Protein AF-A0AAU7NTK8-F1 (afdb_monomer)

Radius of gyration: 24.84 Å; Cα contacts (8 Å, |Δi|>4): 136; chains: 1; bounding box: 47×33×74 Å

pLDDT: mean 76.01, std 13.12, range [33.19, 93.44]

Structure (mmCIF, N/CA/C/O backbone):
data_AF-A0AAU7NTK8-F1
#
_entry.id 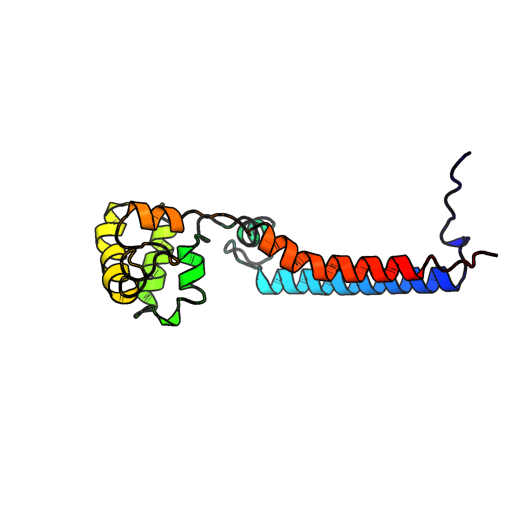  AF-A0AAU7NTK8-F1
#
loop_
_atom_site.group_PDB
_atom_site.id
_atom_site.type_symbol
_atom_site.label_atom_id
_atom_site.label_alt_id
_atom_site.label_comp_id
_atom_site.label_asym_id
_atom_site.label_entity_id
_atom_site.label_seq_id
_atom_site.pdbx_PDB_ins_code
_atom_site.Cartn_x
_atom_site.Cartn_y
_atom_site.Cartn_z
_atom_site.occupancy
_atom_site.B_iso_or_equiv
_atom_site.auth_seq_id
_atom_site.auth_comp_id
_atom_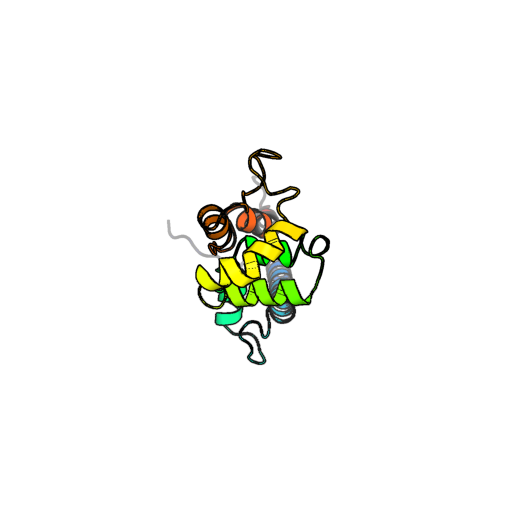site.auth_asym_id
_atom_site.auth_atom_id
_atom_site.pdbx_PDB_model_num
ATOM 1 N N . MET A 1 1 ? 2.047 -6.332 -50.599 1.00 44.44 1 MET A N 1
ATOM 2 C CA . MET A 1 1 ? 3.346 -5.711 -50.259 1.00 44.44 1 MET A CA 1
ATOM 3 C C . MET A 1 1 ? 3.872 -6.440 -49.031 1.00 44.44 1 MET A C 1
ATOM 5 O O . MET A 1 1 ? 3.243 -6.340 -47.989 1.00 44.44 1 MET A O 1
ATOM 9 N N . ALA A 1 2 ? 4.905 -7.275 -49.165 1.00 51.41 2 ALA A N 1
ATOM 10 C CA . ALA A 1 2 ? 5.440 -8.021 -48.025 1.00 51.41 2 ALA A CA 1
ATOM 11 C C . ALA A 1 2 ? 6.273 -7.074 -47.150 1.00 51.41 2 ALA A C 1
ATOM 13 O O . ALA A 1 2 ? 7.234 -6.473 -47.633 1.00 51.41 2 ALA A O 1
ATOM 14 N N . THR A 1 3 ? 5.895 -6.914 -45.885 1.00 57.41 3 THR A N 1
ATOM 15 C CA . THR A 1 3 ? 6.651 -6.155 -44.886 1.00 57.41 3 THR A CA 1
ATOM 16 C C . THR A 1 3 ? 7.997 -6.843 -44.669 1.00 57.41 3 THR A C 1
ATOM 18 O O . THR A 1 3 ? 8.095 -7.887 -44.028 1.00 57.41 3 THR A O 1
ATOM 21 N N . ARG A 1 4 ? 9.060 -6.291 -45.261 1.00 68.00 4 ARG A N 1
ATOM 22 C CA . ARG A 1 4 ? 10.425 -6.782 -45.061 1.00 68.00 4 ARG A CA 1
ATOM 23 C C . ARG A 1 4 ? 10.936 -6.240 -43.730 1.00 68.00 4 ARG A C 1
ATOM 25 O O . ARG A 1 4 ? 11.358 -5.090 -43.659 1.00 68.00 4 ARG A O 1
ATOM 32 N N . TYR A 1 5 ? 10.894 -7.062 -42.686 1.00 64.94 5 TYR A N 1
ATOM 33 C CA . TYR A 1 5 ? 11.530 -6.739 -41.409 1.00 64.94 5 TYR A CA 1
ATOM 34 C C . TYR A 1 5 ? 13.036 -6.524 -41.628 1.00 64.94 5 TYR A C 1
ATOM 36 O O . TYR A 1 5 ? 13.723 -7.407 -42.151 1.00 64.94 5 TYR A O 1
ATOM 44 N N . ARG A 1 6 ? 13.547 -5.338 -41.273 1.00 69.38 6 ARG A N 1
ATOM 45 C CA . ARG A 1 6 ? 14.990 -5.055 -41.285 1.00 69.38 6 ARG A CA 1
ATOM 46 C C . ARG A 1 6 ? 15.629 -5.801 -40.119 1.00 69.38 6 ARG A C 1
ATOM 48 O O . ARG A 1 6 ? 15.133 -5.732 -38.999 1.00 69.38 6 ARG A O 1
ATOM 55 N N . ARG A 1 7 ? 16.709 -6.543 -40.370 1.00 77.19 7 ARG A N 1
ATOM 56 C CA . ARG A 1 7 ? 17.456 -7.195 -39.287 1.00 77.19 7 ARG A CA 1
ATOM 57 C C . ARG A 1 7 ? 18.300 -6.142 -38.574 1.00 77.19 7 ARG A C 1
ATOM 59 O O . ARG A 1 7 ? 18.762 -5.201 -39.205 1.00 77.19 7 ARG A O 1
ATOM 66 N N . PHE A 1 8 ? 18.608 -6.355 -37.298 1.00 71.31 8 PHE A N 1
ATOM 67 C CA . PHE A 1 8 ? 19.488 -5.471 -36.513 1.00 71.31 8 PHE A CA 1
ATOM 68 C C . PHE A 1 8 ? 20.883 -5.262 -37.143 1.00 71.31 8 PHE A C 1
ATOM 70 O O . PHE A 1 8 ? 21.573 -4.278 -36.901 1.00 71.31 8 PHE A O 1
ATOM 77 N N . ARG A 1 9 ? 21.321 -6.192 -37.996 1.00 73.31 9 ARG A N 1
ATOM 78 C CA . ARG A 1 9 ? 22.575 -6.071 -38.753 1.00 73.31 9 ARG A CA 1
ATOM 79 C C . ARG A 1 9 ? 22.489 -5.109 -39.942 1.00 73.31 9 ARG A C 1
ATOM 81 O O . ARG A 1 9 ? 23.539 -4.695 -40.430 1.00 73.31 9 ARG A O 1
ATOM 88 N N . ASP A 1 10 ? 21.282 -4.734 -40.354 1.00 78.62 10 ASP A N 1
ATOM 89 C CA . ASP A 1 10 ? 20.991 -3.986 -41.582 1.00 78.62 10 ASP A CA 1
ATOM 90 C C . ASP A 1 10 ? 20.566 -2.525 -41.307 1.00 78.62 10 ASP A C 1
ATOM 92 O O . ASP A 1 10 ? 20.284 -1.787 -42.248 1.00 78.62 10 ASP A O 1
ATOM 96 N N . ILE A 1 11 ? 20.510 -2.097 -40.037 1.00 80.81 11 ILE A N 1
ATOM 97 C CA . ILE A 1 11 ? 20.128 -0.730 -39.619 1.00 80.81 11 ILE A CA 1
ATOM 98 C C . ILE A 1 11 ? 21.353 0.194 -39.494 1.00 80.81 11 ILE A C 1
ATOM 100 O O . ILE A 1 11 ? 22.493 -0.276 -39.433 1.00 80.81 11 ILE A O 1
ATOM 104 N N . SER A 1 12 ? 21.160 1.510 -39.475 1.00 85.00 12 SER A N 1
ATOM 105 C CA . SER A 1 12 ? 22.259 2.484 -39.382 1.00 85.00 12 SER A CA 1
ATOM 106 C C . SER A 1 12 ? 23.033 2.360 -38.061 1.00 85.00 12 SER A C 1
ATOM 108 O O . SER A 1 12 ? 22.506 1.896 -37.052 1.00 85.00 12 SER A O 1
ATOM 110 N N . THR A 1 13 ? 24.307 2.762 -38.038 1.00 82.69 13 THR A N 1
ATOM 111 C CA . THR A 1 13 ? 25.132 2.701 -36.816 1.00 82.69 13 THR A CA 1
ATOM 112 C C . THR A 1 13 ? 24.528 3.525 -35.674 1.00 82.69 13 THR A C 1
ATOM 114 O O . THR A 1 13 ? 24.600 3.107 -34.523 1.00 82.69 13 THR A O 1
ATOM 117 N N . SER A 1 14 ? 23.889 4.655 -35.989 1.00 80.69 14 SER A N 1
ATOM 118 C CA . SER A 1 14 ? 23.171 5.492 -35.022 1.00 80.69 14 SER A CA 1
ATOM 119 C C . SER A 1 14 ? 21.971 4.774 -34.402 1.00 80.69 14 SER A C 1
ATOM 121 O O . SER A 1 14 ? 21.835 4.800 -33.182 1.00 80.69 14 SER A O 1
ATOM 123 N N . GLU A 1 15 ? 21.155 4.079 -35.203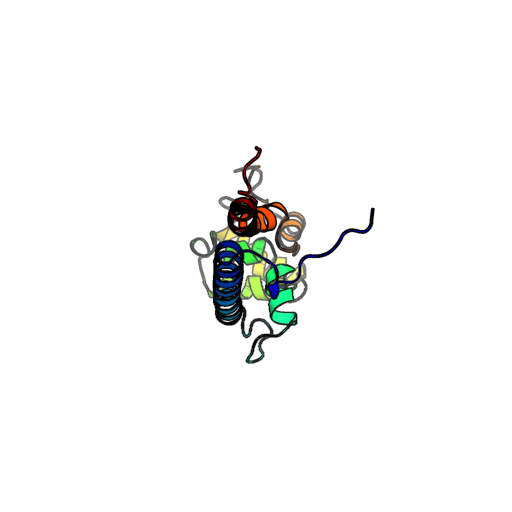 1.00 78.62 15 GLU A N 1
ATOM 124 C CA . GLU A 1 15 ? 20.025 3.281 -34.695 1.00 78.62 15 GLU A CA 1
ATOM 125 C C . GLU A 1 15 ? 20.523 2.135 -33.803 1.00 78.62 15 GLU A C 1
ATOM 127 O O . GLU A 1 15 ? 20.002 1.937 -32.712 1.00 78.62 15 GLU A O 1
ATOM 132 N N . ARG A 1 16 ? 21.612 1.443 -34.181 1.00 80.75 16 ARG A N 1
ATOM 133 C CA . ARG A 1 16 ? 22.189 0.371 -33.339 1.00 80.75 16 ARG A CA 1
ATOM 134 C C . ARG A 1 16 ? 22.641 0.876 -31.977 1.00 80.75 16 ARG A C 1
ATOM 136 O O . ARG A 1 16 ? 22.475 0.169 -30.985 1.00 80.75 16 ARG A O 1
ATOM 143 N N . ILE A 1 17 ? 23.267 2.053 -31.934 1.00 85.81 17 ILE A N 1
ATOM 144 C CA . ILE A 1 17 ? 23.731 2.665 -30.684 1.00 85.81 17 ILE A CA 1
ATOM 145 C C . ILE A 1 17 ? 22.528 3.039 -29.816 1.00 85.81 17 ILE A C 1
ATOM 147 O O . ILE A 1 17 ? 22.531 2.723 -28.629 1.00 85.81 17 ILE A O 1
ATOM 151 N N . LEU A 1 18 ? 21.499 3.654 -30.407 1.00 83.38 18 LEU A N 1
ATOM 152 C CA . LEU A 1 18 ? 20.275 4.038 -29.708 1.00 83.38 18 LEU A CA 1
ATOM 153 C C . LEU A 1 18 ? 19.547 2.815 -29.133 1.00 83.38 18 LEU A C 1
ATOM 155 O O . LEU A 1 18 ? 19.291 2.780 -27.931 1.00 83.38 18 LEU A O 1
ATOM 159 N N . ASP A 1 19 ? 19.322 1.781 -29.944 1.00 80.31 19 ASP A N 1
ATOM 160 C CA . ASP A 1 19 ? 18.668 0.537 -29.524 1.00 80.31 19 ASP A CA 1
ATOM 161 C C . ASP A 1 19 ? 19.461 -0.181 -28.422 1.00 80.31 19 ASP A C 1
ATOM 163 O O . ASP A 1 19 ? 18.895 -0.667 -27.442 1.00 80.31 19 ASP A O 1
ATOM 167 N N . SER A 1 20 ? 20.793 -0.225 -28.544 1.00 85.06 20 SER A N 1
ATOM 168 C CA . SER A 1 20 ? 21.652 -0.871 -27.544 1.00 85.06 20 SER A CA 1
ATOM 169 C C . SER A 1 20 ? 21.645 -0.113 -26.217 1.00 85.06 20 SER A C 1
ATOM 171 O O . SER A 1 20 ? 21.540 -0.729 -25.157 1.00 85.06 20 SER A O 1
ATOM 173 N N . LEU A 1 21 ? 21.732 1.220 -26.254 1.00 85.50 21 LEU A N 1
ATOM 174 C CA . LEU A 1 21 ? 21.652 2.057 -25.055 1.00 85.50 21 LEU A CA 1
ATOM 175 C C . LEU A 1 21 ? 20.270 1.977 -24.404 1.00 85.50 21 LEU A C 1
ATOM 177 O O . LEU A 1 21 ? 20.181 1.925 -23.177 1.00 85.50 21 LEU A O 1
ATOM 181 N N . PHE A 1 22 ? 19.204 1.916 -25.203 1.00 84.00 22 PHE A N 1
ATOM 182 C CA . PHE A 1 22 ? 17.844 1.725 -24.711 1.00 84.00 22 PHE A CA 1
ATOM 183 C C . PHE A 1 22 ? 17.699 0.389 -23.974 1.00 84.00 22 PHE A C 1
ATOM 185 O O . PHE A 1 22 ? 17.273 0.375 -22.819 1.00 84.00 22 PHE A O 1
ATOM 192 N N . LEU A 1 23 ? 18.132 -0.721 -24.585 1.00 86.44 23 LEU A N 1
ATOM 193 C CA . LEU A 1 23 ? 18.088 -2.046 -23.958 1.00 86.44 23 LEU A CA 1
ATOM 194 C C . LEU A 1 23 ? 18.926 -2.113 -22.676 1.00 86.44 23 LEU A C 1
ATOM 196 O O . LEU A 1 23 ? 18.476 -2.688 -21.687 1.00 86.44 23 LEU A O 1
ATOM 200 N N . LEU A 1 24 ? 20.113 -1.497 -22.660 1.00 89.38 24 LEU A N 1
ATOM 201 C CA . LEU A 1 24 ? 20.939 -1.410 -21.452 1.00 89.38 24 LEU A CA 1
ATOM 202 C C . LEU A 1 24 ? 20.255 -0.594 -20.347 1.00 89.38 24 LEU A C 1
ATOM 204 O O . LEU A 1 24 ? 20.277 -1.000 -19.187 1.00 89.38 24 LEU A O 1
ATOM 208 N N . THR A 1 25 ? 19.617 0.523 -20.699 1.00 86.75 2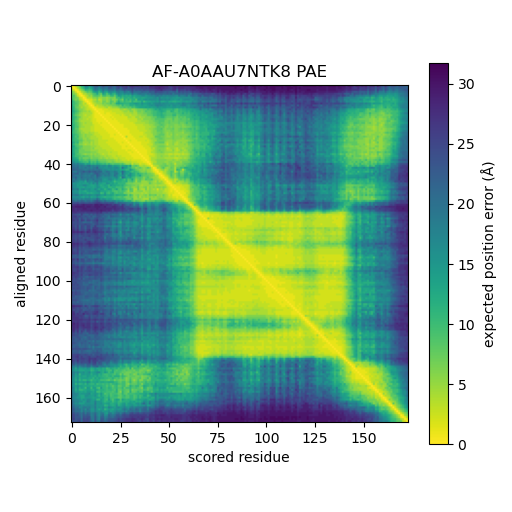5 THR A N 1
ATOM 209 C CA . THR A 1 25 ? 18.923 1.396 -19.739 1.00 86.75 25 THR A CA 1
ATOM 210 C C . THR A 1 25 ? 17.695 0.707 -19.145 1.00 86.75 25 THR A C 1
ATOM 212 O O . THR A 1 25 ? 17.530 0.696 -17.926 1.00 86.75 25 THR A O 1
ATOM 215 N N . ILE A 1 26 ? 16.862 0.074 -19.978 1.00 86.00 26 ILE A N 1
ATOM 216 C CA . ILE A 1 26 ? 15.704 -0.707 -19.520 1.00 86.00 26 ILE A CA 1
ATOM 217 C C . ILE A 1 26 ? 16.158 -1.916 -18.700 1.00 86.00 26 ILE A C 1
ATOM 219 O O . ILE A 1 26 ? 15.583 -2.182 -17.648 1.00 86.00 26 ILE A O 1
ATOM 223 N N . GLY A 1 27 ? 17.214 -2.614 -19.127 1.00 88.06 27 GLY A N 1
ATOM 224 C CA . GLY A 1 27 ? 17.785 -3.739 -18.388 1.00 88.06 27 GLY A CA 1
ATOM 225 C C . GLY A 1 27 ? 18.272 -3.336 -16.995 1.00 88.06 27 GLY A C 1
ATOM 226 O O . GLY A 1 27 ? 17.940 -3.996 -16.012 1.00 88.06 27 GLY A O 1
ATOM 227 N N . LEU A 1 28 ? 18.989 -2.213 -16.886 1.00 89.81 28 LEU A N 1
ATOM 228 C CA . LEU A 1 28 ? 19.411 -1.665 -15.599 1.00 89.81 28 LEU A CA 1
ATOM 229 C C . LEU A 1 28 ? 18.204 -1.272 -14.738 1.00 89.81 28 LEU A C 1
ATOM 231 O O . LEU A 1 28 ? 18.139 -1.642 -13.567 1.00 89.81 28 LEU A O 1
ATOM 235 N N . GLY A 1 29 ? 17.221 -0.584 -15.323 1.00 84.25 29 GLY A N 1
ATOM 236 C CA . GLY A 1 29 ? 15.972 -0.240 -14.644 1.00 84.25 29 GLY A CA 1
ATOM 237 C C . GLY A 1 29 ? 15.233 -1.470 -14.111 1.00 84.25 29 GLY A C 1
ATOM 238 O O . GLY A 1 29 ? 14.757 -1.451 -12.980 1.00 84.25 29 GLY A O 1
ATOM 239 N N . TYR A 1 30 ? 15.206 -2.565 -14.873 1.00 85.00 30 TYR A N 1
ATOM 240 C CA . TYR A 1 30 ? 14.587 -3.823 -14.461 1.00 85.00 30 TYR A CA 1
ATOM 241 C C . TYR A 1 30 ? 15.316 -4.470 -13.278 1.00 85.00 30 TYR A C 1
ATOM 243 O O . TYR A 1 30 ? 14.671 -4.946 -12.347 1.00 85.00 30 TYR A O 1
ATOM 251 N N . LEU A 1 31 ? 16.653 -4.429 -13.252 1.00 87.50 31 LEU A N 1
ATOM 252 C CA . LEU A 1 31 ? 17.433 -4.916 -12.109 1.00 87.50 31 LEU A CA 1
ATOM 253 C C . LEU A 1 31 ? 17.136 -4.113 -10.839 1.00 87.50 31 LEU A C 1
ATOM 255 O O . LEU A 1 31 ? 16.920 -4.704 -9.780 1.00 87.50 31 LEU A O 1
ATOM 259 N N . PHE A 1 32 ? 17.069 -2.782 -10.935 1.00 85.75 32 PHE A N 1
ATOM 260 C CA . PHE A 1 32 ? 16.674 -1.939 -9.804 1.00 85.75 32 PHE A CA 1
ATOM 261 C C . PHE A 1 32 ? 15.224 -2.180 -9.385 1.00 85.75 32 PHE A C 1
ATOM 263 O O . PHE A 1 32 ? 14.951 -2.217 -8.190 1.00 85.75 32 PHE A O 1
ATOM 270 N N . ALA A 1 33 ? 14.309 -2.398 -10.333 1.00 80.00 33 ALA A N 1
ATOM 271 C CA . ALA A 1 33 ? 12.914 -2.712 -10.041 1.00 80.00 33 ALA A CA 1
ATOM 272 C C . ALA A 1 33 ? 12.779 -4.043 -9.289 1.00 80.00 33 ALA A C 1
ATOM 274 O O . ALA A 1 33 ? 12.109 -4.090 -8.262 1.00 80.00 33 ALA A O 1
ATOM 275 N N . LEU A 1 34 ? 13.466 -5.098 -9.741 1.00 80.81 34 LEU A N 1
ATOM 276 C CA . LEU A 1 34 ? 13.519 -6.384 -9.039 1.00 80.81 34 LEU A CA 1
ATOM 277 C C . LEU A 1 34 ? 14.151 -6.249 -7.653 1.00 80.81 34 LEU A C 1
ATOM 279 O O . LEU A 1 34 ? 13.647 -6.814 -6.688 1.00 80.81 34 LEU A O 1
ATOM 283 N N . THR A 1 35 ? 15.229 -5.472 -7.543 1.00 82.69 35 THR A N 1
ATOM 284 C CA . THR A 1 35 ? 15.908 -5.210 -6.268 1.00 82.69 35 THR A CA 1
ATOM 285 C C . THR A 1 35 ? 14.981 -4.481 -5.298 1.00 82.69 35 THR A C 1
ATOM 287 O O . THR A 1 35 ? 14.835 -4.894 -4.153 1.00 82.69 35 THR A O 1
ATOM 290 N N . HIS A 1 36 ? 14.304 -3.427 -5.755 1.00 79.25 36 HIS A N 1
ATOM 291 C CA . HIS A 1 36 ? 13.320 -2.695 -4.966 1.00 79.25 36 HIS A CA 1
ATOM 292 C C . HIS A 1 36 ? 12.164 -3.606 -4.550 1.00 79.25 36 HIS A C 1
ATOM 294 O O . HIS A 1 36 ? 11.815 -3.654 -3.379 1.00 79.25 36 HIS A O 1
ATOM 300 N N . LEU A 1 37 ? 11.612 -4.386 -5.480 1.00 77.94 37 LEU A N 1
ATOM 301 C CA . LEU A 1 37 ? 10.528 -5.321 -5.200 1.00 77.94 37 LEU A CA 1
ATOM 302 C C . LEU A 1 37 ? 10.946 -6.368 -4.154 1.00 77.94 37 LEU A C 1
ATOM 304 O O . LEU A 1 37 ? 10.199 -6.613 -3.212 1.00 77.94 37 LEU A O 1
ATOM 308 N N . TYR A 1 38 ? 12.169 -6.897 -4.241 1.00 78.00 38 TYR A N 1
ATOM 309 C CA . TYR A 1 38 ? 12.740 -7.760 -3.210 1.00 78.00 38 TYR A CA 1
ATOM 310 C C . TYR A 1 38 ? 12.855 -7.033 -1.861 1.00 78.00 38 TYR A C 1
ATOM 312 O O . TYR A 1 38 ? 12.335 -7.512 -0.863 1.00 78.00 38 TYR A O 1
ATOM 320 N N . PHE A 1 39 ? 13.463 -5.847 -1.791 1.00 76.44 39 PHE A N 1
ATOM 321 C CA . PHE A 1 39 ? 13.633 -5.145 -0.510 1.00 76.44 39 PHE A CA 1
ATOM 322 C C . PHE A 1 39 ? 12.325 -4.630 0.106 1.00 76.44 39 PHE A C 1
ATOM 324 O O . PHE A 1 39 ? 12.231 -4.518 1.324 1.00 76.44 39 PHE A O 1
ATOM 331 N N . THR A 1 40 ? 11.323 -4.294 -0.703 1.00 68.31 40 THR A N 1
ATOM 332 C CA . THR A 1 40 ? 10.056 -3.720 -0.224 1.00 68.31 40 THR A CA 1
ATOM 333 C C . THR A 1 40 ? 8.998 -4.784 0.073 1.00 68.31 40 THR A C 1
ATOM 335 O O . THR A 1 40 ? 8.098 -4.538 0.884 1.00 68.31 40 THR A O 1
ATOM 338 N N . HIS A 1 41 ? 9.053 -5.943 -0.589 1.00 70.56 41 HIS A N 1
ATOM 339 C CA . HIS A 1 41 ? 8.001 -6.964 -0.511 1.00 70.56 41 HIS A CA 1
ATOM 340 C C . HIS A 1 41 ? 8.493 -8.360 -0.130 1.00 70.56 41 HIS A C 1
ATOM 342 O O . HIS A 1 41 ? 7.652 -9.238 0.010 1.00 70.56 41 HIS A O 1
ATOM 348 N N . SER A 1 42 ? 9.796 -8.578 0.075 1.00 67.00 42 SER A N 1
ATOM 349 C CA . SER A 1 42 ? 10.266 -9.870 0.587 1.00 67.00 42 SER A CA 1
ATOM 350 C C . SER A 1 42 ? 9.659 -10.194 1.952 1.00 67.00 42 SER A C 1
ATOM 352 O O . SER A 1 42 ? 9.508 -9.321 2.810 1.00 67.00 42 SER A O 1
ATOM 354 N N . SER A 1 43 ? 9.369 -11.481 2.154 1.00 59.38 43 SER A N 1
ATOM 355 C CA . SER A 1 43 ? 8.900 -12.055 3.421 1.00 59.38 43 SER A CA 1
ATOM 356 C C . SER A 1 43 ? 7.558 -11.511 3.928 1.00 59.38 43 SER A C 1
ATOM 358 O O . SER A 1 43 ? 7.327 -11.464 5.139 1.00 59.38 43 SER A O 1
ATOM 360 N N . ARG A 1 44 ? 6.662 -11.088 3.029 1.00 62.88 44 ARG A N 1
ATOM 361 C CA . ARG A 1 44 ? 5.293 -10.681 3.394 1.00 62.88 44 ARG A CA 1
ATOM 362 C C . ARG A 1 44 ? 4.385 -11.874 3.678 1.00 62.88 44 ARG A C 1
ATOM 364 O O . ARG A 1 44 ? 3.453 -11.739 4.462 1.00 62.88 44 ARG A O 1
ATOM 371 N N . ASP A 1 45 ? 4.689 -13.026 3.103 1.00 56.31 45 ASP A N 1
ATOM 372 C CA . ASP A 1 45 ? 4.067 -14.327 3.346 1.00 56.31 45 ASP A CA 1
ATOM 373 C C . ASP A 1 45 ? 4.632 -15.065 4.583 1.00 56.31 45 ASP A C 1
ATOM 375 O O . ASP A 1 45 ? 4.184 -16.161 4.926 1.00 56.31 45 ASP A O 1
ATOM 379 N N . GLY A 1 46 ? 5.609 -14.465 5.278 1.00 59.38 46 GLY A N 1
ATOM 380 C CA . GLY A 1 46 ? 6.272 -15.041 6.450 1.00 59.38 46 GLY A CA 1
ATOM 381 C C . GLY A 1 46 ? 7.377 -16.056 6.131 1.00 59.38 46 GLY A C 1
ATOM 382 O O . GLY A 1 46 ? 7.955 -16.621 7.063 1.00 59.38 46 GLY A O 1
ATOM 383 N N . GLN A 1 47 ? 7.701 -16.281 4.855 1.00 63.53 47 GLN A N 1
ATOM 384 C CA . GLN A 1 47 ? 8.804 -17.130 4.411 1.00 63.53 47 GLN A CA 1
ATOM 385 C C . GLN A 1 47 ? 10.006 -16.287 3.958 1.00 63.53 47 GLN A C 1
ATOM 387 O O . GLN A 1 47 ? 9.850 -15.192 3.423 1.00 63.53 47 GLN A O 1
ATOM 392 N N . PRO A 1 48 ? 11.246 -16.768 4.150 1.00 67.62 48 PRO A N 1
ATOM 393 C CA . PRO A 1 48 ? 12.422 -16.063 3.665 1.00 67.62 48 PRO A CA 1
ATOM 394 C C . PRO A 1 48 ? 12.486 -16.122 2.133 1.00 67.62 48 PRO A C 1
ATOM 396 O O . PRO A 1 48 ? 12.721 -17.179 1.549 1.00 67.62 48 PRO A O 1
ATOM 399 N N . GLY A 1 49 ? 12.328 -14.973 1.482 1.00 73.06 49 GLY A N 1
ATOM 400 C CA . GLY A 1 49 ? 12.455 -14.842 0.033 1.00 73.06 49 GLY A CA 1
ATOM 401 C C . GLY A 1 49 ? 11.453 -13.864 -0.562 1.00 73.06 49 GLY A C 1
ATOM 402 O O . GLY A 1 49 ? 10.889 -13.032 0.144 1.00 73.06 49 GLY A O 1
ATOM 403 N N . LEU A 1 50 ? 11.295 -13.953 -1.882 1.00 73.62 50 LEU A N 1
ATOM 404 C CA . LEU A 1 50 ? 10.245 -13.279 -2.634 1.00 73.62 50 LEU A CA 1
ATOM 405 C C . LEU A 1 50 ? 9.438 -14.350 -3.374 1.00 73.62 50 LEU A C 1
ATOM 407 O O . LEU A 1 50 ? 9.972 -15.014 -4.268 1.00 73.62 50 LEU A O 1
ATOM 411 N N . SER A 1 51 ? 8.173 -14.506 -3.011 1.00 77.69 51 SER A N 1
ATOM 412 C CA . SER A 1 51 ? 7.223 -15.420 -3.636 1.00 77.69 51 SER A CA 1
ATOM 413 C C . SER A 1 51 ? 6.219 -14.674 -4.524 1.00 77.69 51 SER A C 1
ATOM 415 O O . SER A 1 51 ? 6.115 -13.446 -4.517 1.00 77.69 51 SER A O 1
ATOM 417 N N . VAL A 1 52 ? 5.465 -15.419 -5.338 1.00 74.88 52 VAL A N 1
ATOM 418 C CA . VAL A 1 52 ? 4.322 -14.846 -6.073 1.00 74.88 52 VAL A CA 1
ATOM 419 C C . VAL A 1 52 ? 3.248 -14.372 -5.090 1.00 74.88 52 VAL A C 1
ATOM 421 O O . VAL A 1 52 ? 2.602 -13.354 -5.338 1.00 74.88 52 VAL A O 1
ATOM 424 N N . ASP A 1 53 ? 3.111 -15.063 -3.959 1.00 62.53 53 ASP A N 1
ATOM 425 C CA . ASP A 1 53 ? 2.160 -14.721 -2.907 1.00 62.53 53 ASP A CA 1
ATOM 426 C C . ASP A 1 53 ? 2.522 -13.381 -2.251 1.00 62.53 53 ASP A C 1
ATOM 428 O O . ASP A 1 53 ? 1.638 -12.548 -2.075 1.00 62.53 53 ASP A O 1
ATOM 432 N N . ASP A 1 54 ? 3.807 -13.081 -2.031 1.00 60.47 54 ASP A N 1
ATOM 433 C CA . ASP A 1 54 ? 4.266 -11.762 -1.562 1.00 60.47 54 ASP A CA 1
ATOM 434 C C . ASP A 1 54 ? 3.802 -10.612 -2.475 1.00 60.47 54 ASP A C 1
ATOM 436 O O . ASP A 1 54 ? 3.384 -9.544 -2.011 1.00 60.47 54 ASP A O 1
ATOM 440 N N . VAL A 1 55 ? 3.862 -10.829 -3.794 1.00 70.31 55 VAL A N 1
ATOM 441 C CA . VAL A 1 55 ? 3.448 -9.845 -4.807 1.00 70.31 55 VAL A CA 1
ATOM 442 C C . VAL A 1 55 ? 1.927 -9.726 -4.862 1.00 70.31 55 VAL A C 1
ATOM 444 O O . VAL A 1 55 ? 1.398 -8.615 -4.948 1.00 70.31 55 VAL A O 1
ATOM 447 N N . MET A 1 56 ? 1.213 -10.849 -4.771 1.00 66.25 56 MET A N 1
ATOM 448 C CA . MET A 1 56 ? -0.248 -10.865 -4.693 1.00 66.25 56 MET A CA 1
ATOM 449 C C . MET A 1 56 ? -0.738 -10.121 -3.447 1.00 66.25 56 MET A C 1
ATOM 451 O O . MET A 1 56 ? -1.599 -9.253 -3.562 1.00 66.25 56 MET A O 1
ATOM 455 N N . ILE A 1 57 ? -0.128 -10.361 -2.286 1.00 60.28 57 ILE A N 1
ATOM 456 C CA . ILE A 1 57 ? -0.421 -9.649 -1.035 1.00 60.28 57 ILE A CA 1
ATOM 457 C C . ILE A 1 57 ? -0.162 -8.146 -1.192 1.00 60.28 57 ILE A C 1
ATOM 459 O O . ILE A 1 57 ? -0.964 -7.327 -0.750 1.00 60.28 57 ILE A O 1
ATOM 463 N N . ALA A 1 58 ? 0.932 -7.766 -1.857 1.00 65.38 58 ALA A N 1
ATOM 464 C CA . ALA A 1 58 ? 1.290 -6.367 -2.061 1.00 65.38 58 ALA A CA 1
ATOM 465 C C . ALA A 1 58 ? 0.320 -5.595 -2.978 1.00 65.38 58 ALA A C 1
ATOM 467 O O . ALA A 1 58 ? 0.120 -4.400 -2.759 1.00 65.38 58 ALA A O 1
ATOM 468 N N . TYR A 1 59 ? -0.249 -6.245 -4.000 1.00 61.62 59 TYR A N 1
ATOM 469 C CA . TYR A 1 59 ? -1.019 -5.572 -5.059 1.00 61.62 59 TYR A CA 1
ATOM 470 C C . TYR A 1 59 ? -2.522 -5.861 -5.038 1.00 61.62 59 TYR A C 1
ATOM 472 O O . TYR A 1 59 ? -3.322 -4.943 -5.236 1.00 61.62 59 TYR A O 1
ATOM 480 N N . TYR A 1 60 ? -2.911 -7.111 -4.791 1.00 55.59 60 TYR A N 1
ATOM 481 C CA . TYR A 1 60 ? -4.312 -7.507 -4.623 1.00 55.59 60 TYR A CA 1
ATOM 482 C C . TYR A 1 60 ? -4.782 -7.375 -3.173 1.00 55.59 60 TYR A C 1
ATOM 484 O O . TYR A 1 60 ? -5.986 -7.345 -2.935 1.00 55.59 60 TYR A O 1
ATOM 492 N N . GLY A 1 61 ? -3.842 -7.201 -2.238 1.00 50.09 61 GLY A N 1
ATOM 493 C CA . GLY A 1 61 ? -4.107 -7.229 -0.809 1.00 50.09 61 GLY A CA 1
ATOM 494 C C . GLY A 1 61 ? -4.193 -8.672 -0.324 1.00 50.09 61 GLY A C 1
ATOM 495 O O . GLY A 1 61 ? -4.907 -9.492 -0.898 1.00 50.09 61 GLY A O 1
ATOM 496 N N . SER A 1 62 ? -3.494 -9.002 0.763 1.00 46.19 62 SER A N 1
ATOM 497 C CA . SER A 1 62 ? -4.008 -10.053 1.640 1.00 46.19 62 SER A CA 1
ATOM 498 C C . SER A 1 62 ? -5.343 -9.575 2.214 1.00 46.19 62 SER A C 1
ATOM 500 O O . SER A 1 62 ? -5.643 -8.375 2.219 1.00 46.19 62 SER A O 1
ATOM 502 N N . HIS A 1 63 ? -6.108 -10.497 2.791 1.00 47.81 63 HIS A N 1
ATOM 503 C CA . HIS A 1 63 ? -7.247 -10.183 3.659 1.00 47.81 63 HIS A CA 1
ATOM 504 C C . HIS A 1 63 ? -6.908 -9.155 4.782 1.00 47.81 63 HIS A C 1
ATOM 506 O O . HIS A 1 63 ? -7.815 -8.647 5.438 1.00 47.81 63 HIS A O 1
ATOM 512 N N . ASP A 1 64 ? -5.630 -8.775 4.938 1.00 50.69 64 ASP A N 1
ATOM 513 C CA . ASP A 1 64 ? -5.070 -7.886 5.957 1.00 50.69 64 ASP A CA 1
ATOM 514 C C . ASP A 1 64 ? -4.922 -6.418 5.504 1.00 50.69 64 ASP A C 1
ATOM 516 O O . ASP A 1 64 ? -4.663 -5.540 6.330 1.00 50.69 64 ASP A O 1
ATOM 520 N N . HIS A 1 65 ? -5.090 -6.106 4.213 1.00 58.69 65 HIS A N 1
ATOM 521 C CA . HIS A 1 65 ? -4.974 -4.736 3.687 1.00 58.69 65 HIS A CA 1
ATOM 522 C C . HIS A 1 65 ? -6.337 -4.067 3.490 1.00 58.69 65 HIS A C 1
ATOM 524 O O . HIS A 1 65 ? -6.637 -3.489 2.446 1.00 58.69 65 HIS A O 1
ATOM 530 N N . SER A 1 66 ? -7.170 -4.113 4.525 1.00 75.00 66 SER A N 1
ATOM 531 C CA . SER A 1 66 ? -8.374 -3.292 4.568 1.00 75.00 66 SER A CA 1
ATOM 532 C C . SER A 1 66 ? -8.044 -1.797 4.555 1.00 75.00 66 SER A C 1
ATOM 534 O O . SER A 1 66 ? -6.961 -1.380 4.981 1.00 75.00 66 SER A O 1
ATOM 536 N N . ARG A 1 67 ? -8.985 -0.951 4.116 1.00 79.19 67 ARG A N 1
ATOM 537 C CA . ARG A 1 67 ? -8.810 0.512 4.172 1.00 79.19 67 ARG A CA 1
ATOM 538 C C . ARG A 1 67 ? -8.532 0.983 5.607 1.00 79.19 67 ARG A C 1
ATOM 540 O O . ARG A 1 67 ? -7.697 1.868 5.799 1.00 79.19 67 ARG A O 1
ATOM 547 N N . LEU A 1 68 ? -9.156 0.347 6.602 1.00 84.88 68 LEU A N 1
ATOM 548 C CA . LEU A 1 68 ? -8.864 0.546 8.024 1.00 84.88 68 LEU A CA 1
ATOM 549 C C . LEU A 1 68 ? -7.421 0.143 8.378 1.00 84.88 68 LEU A C 1
ATOM 551 O O . LEU A 1 68 ? -6.693 0.940 8.968 1.00 84.88 68 LEU A O 1
ATOM 555 N N . GLY A 1 69 ? -6.981 -1.048 7.963 1.00 82.50 69 GLY A N 1
ATOM 556 C CA . GLY A 1 69 ? -5.628 -1.562 8.193 1.00 82.50 69 GLY A CA 1
ATOM 557 C C . GLY A 1 69 ? -4.536 -0.691 7.564 1.00 82.50 69 GLY A C 1
ATOM 558 O O . GLY A 1 69 ? -3.507 -0.429 8.189 1.00 82.50 69 GLY A O 1
ATOM 559 N N . ALA A 1 70 ? -4.765 -0.176 6.354 1.00 79.50 70 ALA A N 1
ATOM 560 C CA . ALA A 1 70 ? -3.855 0.754 5.687 1.00 79.50 70 ALA A CA 1
ATOM 561 C C . ALA A 1 70 ? -3.799 2.118 6.393 1.00 79.50 70 ALA A C 1
ATOM 563 O O . ALA A 1 70 ? -2.723 2.702 6.526 1.00 79.50 70 ALA A O 1
ATOM 564 N N . ALA A 1 71 ? -4.936 2.619 6.887 1.00 82.81 71 ALA A N 1
ATOM 565 C CA . ALA A 1 71 ? -4.993 3.891 7.598 1.00 82.81 71 ALA A CA 1
ATOM 566 C C . ALA A 1 71 ? -4.198 3.846 8.915 1.00 82.81 71 ALA A C 1
ATOM 568 O O . ALA A 1 71 ? -3.370 4.729 9.149 1.00 82.81 71 ALA A O 1
ATOM 569 N N . ILE A 1 72 ? -4.388 2.805 9.735 1.00 86.31 72 ILE A N 1
ATOM 570 C CA . ILE A 1 72 ? -3.709 2.653 11.039 1.00 86.31 72 ILE A CA 1
ATOM 571 C C . ILE A 1 72 ? -2.228 2.252 10.929 1.00 86.31 72 ILE A C 1
ATOM 573 O O . ILE A 1 72 ? -1.499 2.315 11.916 1.00 86.31 72 ILE A O 1
ATOM 577 N N . ASN A 1 73 ? -1.773 1.835 9.742 1.00 79.06 73 ASN A N 1
ATOM 578 C CA . ASN A 1 73 ? -0.356 1.640 9.407 1.00 79.06 73 ASN A CA 1
ATOM 579 C C . ASN A 1 73 ? 0.266 2.842 8.676 1.00 79.06 73 ASN A C 1
ATOM 581 O O . ASN A 1 73 ? 1.432 2.784 8.296 1.00 79.06 73 ASN A O 1
ATOM 585 N N . GLY A 1 74 ? -0.505 3.902 8.437 1.00 79.56 74 GLY A N 1
ATOM 586 C CA . GLY A 1 74 ? -0.056 5.066 7.687 1.00 79.56 74 GLY A CA 1
ATOM 587 C C . GLY A 1 74 ? -0.516 6.363 8.346 1.00 79.56 74 GLY A C 1
ATOM 588 O O . GLY A 1 74 ? -0.091 6.666 9.460 1.00 79.56 74 GLY A O 1
ATOM 589 N N . PRO A 1 75 ? -1.373 7.160 7.684 1.00 79.75 75 PRO A N 1
ATOM 590 C CA . PRO A 1 75 ? -1.672 8.523 8.120 1.00 79.75 75 PRO A CA 1
ATOM 591 C C . PRO A 1 75 ? -2.394 8.604 9.474 1.00 79.75 75 PRO A C 1
ATOM 593 O O . PRO A 1 75 ? -2.351 9.656 10.105 1.00 79.75 75 PRO A O 1
ATOM 596 N N . MET A 1 76 ? -3.055 7.530 9.920 1.00 86.19 76 MET A N 1
ATOM 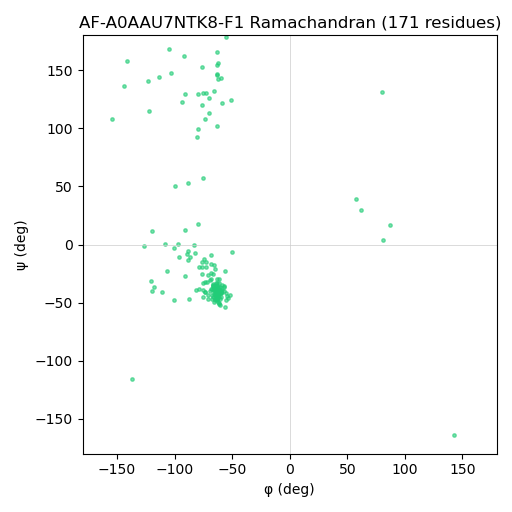597 C CA . MET A 1 76 ? -3.786 7.492 11.192 1.00 86.19 76 MET A CA 1
ATOM 598 C C . MET A 1 76 ? -3.019 6.791 12.318 1.00 86.19 76 MET A C 1
ATOM 600 O O . MET A 1 76 ? -3.495 6.797 13.448 1.00 86.19 76 MET A O 1
ATOM 604 N N . GLU A 1 77 ? -1.827 6.241 12.056 1.00 84.06 77 GLU A N 1
ATOM 605 C CA . GLU A 1 77 ? -0.995 5.617 13.096 1.00 84.06 77 GLU A CA 1
ATOM 606 C C . GLU A 1 77 ? -0.702 6.552 14.288 1.00 84.06 77 GLU A C 1
ATOM 608 O O . GLU A 1 77 ? -0.850 6.103 15.425 1.00 84.06 77 GLU A O 1
ATOM 613 N N . PRO A 1 78 ? -0.353 7.844 14.095 1.00 86.25 78 PRO A N 1
ATOM 614 C CA . PRO A 1 78 ? -0.041 8.738 15.214 1.00 86.25 78 PRO A CA 1
ATOM 615 C C . PRO A 1 78 ? -1.242 9.081 16.104 1.00 86.25 78 PRO A C 1
ATOM 617 O O . PRO A 1 78 ? -1.048 9.587 17.205 1.00 86.25 78 PRO A O 1
ATOM 620 N N . ASN A 1 79 ? -2.468 8.844 15.622 1.00 86.94 79 ASN A N 1
ATOM 621 C CA . ASN A 1 79 ? -3.700 9.141 16.354 1.00 86.94 79 ASN A CA 1
ATOM 622 C C . ASN A 1 79 ? -4.154 7.969 17.238 1.00 86.94 79 ASN A C 1
ATOM 624 O O . ASN A 1 79 ? -5.084 8.130 18.023 1.00 86.94 79 ASN A O 1
ATOM 628 N N . LEU A 1 80 ? -3.510 6.801 17.127 1.00 87.56 80 LEU A N 1
ATOM 629 C CA . LEU A 1 80 ? -3.753 5.687 18.036 1.00 87.56 80 LEU A CA 1
ATOM 630 C C . LEU A 1 80 ? -3.004 5.908 19.350 1.00 87.56 80 LEU A C 1
ATOM 632 O O . LEU A 1 80 ? -1.787 6.101 19.363 1.00 87.56 80 LEU A O 1
ATOM 636 N N . SER A 1 81 ? -3.712 5.781 20.471 1.00 84.75 81 SER A N 1
ATOM 637 C CA . SER A 1 81 ? -3.125 5.995 21.799 1.00 84.75 81 SER A CA 1
ATOM 638 C C . SER A 1 81 ? -2.095 4.920 22.178 1.00 84.75 81 SER A C 1
ATOM 640 O O . SER A 1 81 ? -1.216 5.161 23.0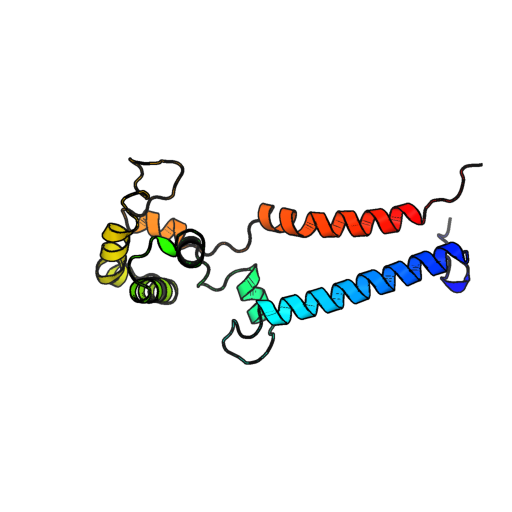06 1.00 84.75 81 SER A O 1
ATOM 642 N N . SER A 1 82 ? -2.187 3.718 21.594 1.00 86.81 82 SER A N 1
ATOM 643 C CA . SER A 1 82 ? -1.345 2.571 21.945 1.00 86.81 82 SER A CA 1
ATOM 644 C C . SER A 1 82 ? -0.980 1.716 20.733 1.00 86.81 82 SER A C 1
ATOM 646 O O . SER A 1 82 ? -1.829 1.332 19.929 1.00 86.81 82 SER A O 1
ATOM 648 N N . LYS A 1 83 ? 0.294 1.308 20.658 1.00 80.50 83 LYS A N 1
ATOM 649 C CA . LYS A 1 83 ? 0.759 0.316 19.674 1.00 80.50 83 LYS A CA 1
ATOM 650 C C . LYS A 1 83 ? 0.174 -1.079 19.913 1.00 80.50 83 LYS A C 1
ATOM 652 O O . LYS A 1 83 ? 0.088 -1.858 18.970 1.00 80.50 83 LYS A O 1
ATOM 657 N N . ALA A 1 84 ? -0.222 -1.406 21.145 1.00 83.75 84 ALA A N 1
ATOM 658 C CA . ALA A 1 84 ? -0.868 -2.684 21.441 1.00 83.75 84 ALA A CA 1
ATOM 659 C C . ALA A 1 84 ? -2.274 -2.743 20.826 1.00 83.75 84 ALA A C 1
ATOM 661 O O . ALA A 1 84 ? -2.637 -3.746 20.221 1.00 83.75 84 ALA A O 1
ATOM 662 N N . ASP A 1 85 ? -3.012 -1.635 20.880 1.00 88.00 85 ASP A N 1
ATOM 663 C CA . ASP A 1 85 ? -4.370 -1.533 20.335 1.00 88.00 85 ASP A CA 1
ATOM 664 C C . ASP A 1 85 ? -4.368 -1.647 18.805 1.00 88.00 85 ASP A C 1
ATOM 666 O O . ASP A 1 85 ? -5.239 -2.293 18.221 1.00 88.00 85 ASP A O 1
ATOM 670 N N . LYS A 1 86 ? -3.312 -1.138 18.154 1.00 85.44 86 LYS A N 1
ATOM 671 C CA . LYS A 1 86 ? -3.053 -1.362 16.725 1.00 85.44 86 LYS A CA 1
ATOM 672 C C . LYS A 1 86 ? -2.997 -2.854 16.392 1.00 85.44 86 LYS A C 1
ATOM 674 O O . LYS A 1 86 ? -3.628 -3.293 15.435 1.00 85.44 86 LYS A O 1
ATOM 679 N N . LEU A 1 87 ? -2.253 -3.636 17.177 1.00 83.19 87 LEU A N 1
ATOM 680 C CA . LEU A 1 87 ? -2.124 -5.080 16.961 1.00 83.19 87 LEU A CA 1
ATOM 681 C C . LEU A 1 87 ? -3.449 -5.811 17.194 1.00 83.19 87 LEU A C 1
ATOM 683 O O . LEU A 1 87 ? -3.750 -6.751 16.466 1.00 83.19 87 LEU A O 1
ATOM 687 N N . VAL A 1 88 ? -4.256 -5.364 18.161 1.00 88.00 88 VAL A N 1
ATOM 688 C CA . VAL A 1 88 ? -5.593 -5.924 18.411 1.00 88.00 88 VAL A CA 1
ATOM 689 C C . VAL A 1 88 ? -6.514 -5.703 17.207 1.00 88.00 88 VAL A C 1
ATOM 691 O O . VAL A 1 88 ? -7.163 -6.650 16.767 1.00 88.00 88 VAL A O 1
ATOM 694 N N . ILE A 1 89 ? -6.530 -4.496 16.631 1.00 87.44 89 ILE A N 1
ATOM 695 C CA . ILE A 1 89 ? -7.337 -4.193 15.438 1.00 87.44 89 ILE A CA 1
ATOM 696 C C . ILE A 1 89 ? -6.863 -5.003 14.228 1.00 87.44 89 ILE A C 1
ATOM 698 O O . ILE A 1 89 ? -7.684 -5.590 13.527 1.00 87.44 89 ILE A O 1
ATOM 702 N N . LEU A 1 90 ? -5.550 -5.070 13.987 1.00 83.94 90 LEU A N 1
ATOM 703 C CA . LEU A 1 90 ? -4.994 -5.844 12.872 1.00 83.94 90 LEU A CA 1
ATOM 704 C C . LEU A 1 90 ? -5.307 -7.337 12.999 1.00 83.94 90 LEU A C 1
ATOM 706 O O . LEU A 1 90 ? -5.668 -7.971 12.012 1.00 83.94 90 LEU A O 1
ATOM 710 N N . LYS A 1 91 ? -5.237 -7.881 14.216 1.00 83.19 91 LYS A N 1
ATOM 711 C CA . LYS A 1 91 ? -5.605 -9.270 14.476 1.00 83.19 91 LYS A CA 1
ATOM 712 C C . LYS A 1 91 ? -7.094 -9.524 14.234 1.00 83.19 91 LYS A C 1
ATOM 714 O O . LYS A 1 91 ? -7.446 -10.506 13.600 1.00 83.19 91 LYS A O 1
ATOM 719 N N . TRP A 1 92 ? -7.968 -8.623 14.672 1.00 88.00 92 TRP A N 1
ATOM 720 C CA . TRP A 1 92 ? -9.404 -8.744 14.410 1.00 88.00 92 TRP A CA 1
ATOM 721 C C . TRP A 1 92 ? -9.742 -8.684 12.908 1.00 88.00 92 TRP A C 1
ATOM 723 O O . TRP A 1 92 ? -10.617 -9.412 12.439 1.00 88.00 92 TRP A O 1
ATOM 733 N N . LEU A 1 93 ? -9.013 -7.865 12.139 1.00 83.94 93 LEU A N 1
ATOM 734 C CA . LEU A 1 93 ? -9.124 -7.833 10.677 1.00 83.94 93 LEU A CA 1
ATOM 735 C C . LEU A 1 93 ? -8.732 -9.177 10.035 1.00 83.94 93 LEU A C 1
ATOM 737 O O . LEU A 1 93 ? -9.381 -9.590 9.076 1.00 83.94 93 LEU A O 1
ATOM 741 N N . GLN A 1 94 ? -7.722 -9.857 10.588 1.00 76.25 94 GLN A N 1
ATOM 742 C CA . GLN A 1 94 ? -7.252 -11.180 10.155 1.00 76.25 94 GLN A CA 1
ATOM 743 C C . GLN A 1 94 ? -8.202 -12.318 10.560 1.00 76.25 94 GLN A C 1
ATOM 745 O O . GLN A 1 94 ? -8.480 -13.208 9.760 1.00 76.25 94 GLN A O 1
ATOM 750 N N . ASP A 1 95 ? -8.749 -12.271 11.776 1.00 79.75 95 ASP A N 1
ATOM 751 C CA . ASP A 1 95 ? -9.557 -13.342 12.382 1.00 79.75 95 ASP A CA 1
ATOM 752 C C . ASP A 1 95 ? -11.022 -13.367 11.874 1.00 79.75 95 ASP A C 1
ATOM 754 O O . ASP A 1 95 ? -11.907 -13.973 12.482 1.00 79.75 95 ASP A O 1
ATOM 758 N N . GLY A 1 96 ? -11.305 -12.716 10.739 1.00 75.25 96 GLY A N 1
ATOM 759 C CA . GLY A 1 96 ? -12.612 -12.762 10.076 1.00 75.25 96 GLY A CA 1
ATOM 760 C C . GLY A 1 96 ? -13.628 -11.731 10.571 1.00 75.25 96 GLY A C 1
ATOM 761 O O . GLY A 1 96 ? -14.813 -11.870 10.274 1.00 75.25 96 GLY A O 1
ATOM 762 N N . LYS A 1 97 ? -13.179 -10.682 11.279 1.00 84.88 97 LYS A N 1
ATOM 763 C CA . LYS A 1 97 ? -13.975 -9.480 11.595 1.00 84.88 97 LYS A CA 1
ATOM 764 C C . LYS A 1 97 ? -15.273 -9.768 12.361 1.00 84.88 97 LYS A C 1
ATOM 766 O O . LYS A 1 97 ? -16.317 -9.175 12.091 1.00 84.88 97 LYS A O 1
ATOM 771 N N . ASN A 1 98 ? -15.226 -10.702 13.308 1.00 86.75 98 ASN A N 1
ATOM 772 C CA . ASN A 1 98 ? -16.418 -11.110 14.048 1.00 86.75 98 ASN A CA 1
ATOM 773 C C . ASN A 1 98 ? -17.012 -9.941 14.872 1.00 86.75 98 ASN A C 1
ATOM 775 O O . ASN A 1 98 ? -16.292 -9.075 15.378 1.00 86.75 98 ASN A O 1
ATOM 779 N N . GLU A 1 99 ? -18.340 -9.909 14.994 1.00 88.69 99 GLU A N 1
ATOM 780 C CA . GLU A 1 99 ? -19.053 -8.811 15.663 1.00 88.69 99 GLU A CA 1
ATOM 781 C C . GLU A 1 99 ? -18.860 -8.820 17.191 1.00 88.69 99 GLU A C 1
ATOM 783 O O . GLU A 1 99 ? -18.805 -7.769 17.831 1.00 88.69 99 GLU A O 1
ATOM 788 N N . GLU A 1 100 ? -18.714 -10.002 17.787 1.00 89.12 100 GLU A N 1
ATOM 789 C CA . GLU A 1 100 ? -18.576 -10.164 19.237 1.00 89.12 100 GLU A CA 1
ATOM 790 C C . GLU A 1 100 ? -17.267 -9.535 19.751 1.00 89.12 100 GLU A C 1
ATOM 792 O O . GLU A 1 100 ? -17.274 -8.704 20.660 1.00 89.12 100 GLU A O 1
ATOM 797 N N . GLU A 1 101 ? -16.130 -9.847 19.123 1.00 88.94 101 GLU A N 1
ATOM 798 C CA . GLU A 1 101 ? -14.848 -9.215 19.439 1.00 88.94 101 GLU A CA 1
ATOM 799 C C . GLU A 1 101 ? -14.808 -7.754 19.015 1.00 88.94 101 GLU A C 1
ATOM 801 O O . GLU A 1 101 ? -14.147 -6.958 19.688 1.00 88.94 101 GLU A O 1
ATOM 806 N N . TYR A 1 102 ? -15.533 -7.378 17.954 1.00 90.94 102 TYR A N 1
ATOM 807 C CA . TYR A 1 102 ? -15.690 -5.972 17.610 1.00 90.94 102 TYR A CA 1
ATOM 808 C C . TYR A 1 102 ? -16.270 -5.197 18.797 1.00 90.94 102 TYR A C 1
ATOM 810 O O . TYR A 1 102 ? -15.645 -4.246 19.264 1.00 90.94 102 TYR A O 1
ATOM 818 N N . ARG A 1 103 ? -17.405 -5.639 19.350 1.00 91.62 103 ARG A N 1
ATOM 819 C CA . ARG A 1 103 ? -18.073 -4.963 20.476 1.00 91.62 103 ARG A CA 1
ATOM 820 C C . ARG A 1 103 ? -17.223 -4.959 21.746 1.00 91.62 103 ARG A C 1
ATOM 822 O O . ARG A 1 103 ? -17.200 -3.966 22.467 1.00 91.62 103 ARG A O 1
ATOM 829 N N . GLN A 1 104 ? -16.516 -6.054 22.022 1.00 92.06 104 GLN A N 1
ATOM 830 C CA . GLN A 1 104 ? -15.751 -6.201 23.263 1.00 92.06 104 GLN A CA 1
ATOM 831 C C . GLN A 1 104 ? -14.404 -5.467 23.247 1.00 92.06 104 GLN A C 1
ATOM 833 O O . GLN A 1 104 ? -13.982 -4.947 24.279 1.00 92.06 104 GLN A O 1
ATOM 838 N N . LYS A 1 105 ? -13.702 -5.462 22.107 1.00 91.19 105 LYS A N 1
ATOM 839 C CA . LYS A 1 105 ? -12.300 -5.018 22.026 1.00 91.19 105 LYS A CA 1
ATOM 840 C C . LYS A 1 105 ? -12.097 -3.839 21.083 1.00 91.19 105 LYS A C 1
ATOM 842 O O . LYS A 1 105 ? -11.321 -2.950 21.409 1.00 91.19 105 LYS A O 1
ATOM 847 N N . ILE A 1 106 ? -12.767 -3.818 19.931 1.00 92.31 106 ILE A N 1
ATOM 848 C CA . ILE A 1 106 ? -12.490 -2.843 18.863 1.00 92.31 106 ILE A CA 1
ATOM 849 C C . ILE A 1 106 ? -13.287 -1.558 19.049 1.00 92.31 106 ILE A C 1
ATOM 851 O O . ILE A 1 106 ? -12.718 -0.470 18.989 1.00 92.31 106 ILE A O 1
ATOM 855 N N . GLN A 1 107 ? -14.582 -1.673 19.331 1.00 93.00 107 GLN A N 1
ATOM 856 C CA . GLN A 1 107 ? -15.479 -0.544 19.536 1.00 93.00 107 GLN A CA 1
ATOM 857 C C . GLN A 1 107 ? -14.952 0.431 20.608 1.00 93.00 107 GLN A C 1
ATOM 859 O O . GLN A 1 107 ? -14.874 1.620 20.303 1.00 93.00 107 GLN A O 1
ATOM 864 N N . PRO A 1 108 ? -14.472 -0.014 21.791 1.00 93.44 108 PRO A N 1
ATOM 865 C CA . PRO A 1 108 ? -13.903 0.902 22.781 1.00 93.44 108 PRO A CA 1
ATOM 866 C C . PRO A 1 108 ? -12.660 1.656 22.282 1.00 93.44 108 PRO A C 1
ATOM 868 O O . PRO A 1 108 ? -12.438 2.805 22.661 1.00 93.44 108 PRO A O 1
ATOM 871 N N . ILE A 1 109 ? -11.843 1.029 21.425 1.00 93.06 109 ILE A N 1
ATOM 872 C CA . ILE A 1 109 ? -10.650 1.662 20.844 1.00 93.06 109 ILE A CA 1
ATOM 873 C C . ILE A 1 109 ? -11.070 2.729 19.827 1.00 93.06 109 ILE A C 1
ATOM 875 O O . ILE A 1 109 ? -10.579 3.857 19.886 1.00 93.06 109 ILE A O 1
ATOM 879 N N . LEU A 1 110 ? -12.006 2.403 18.927 1.00 92.00 110 LEU A N 1
ATOM 880 C CA . LEU A 1 110 ? -12.519 3.347 17.930 1.00 92.00 110 LEU A CA 1
ATOM 881 C C . LEU A 1 110 ? -13.226 4.534 18.592 1.00 92.00 110 LEU A C 1
ATOM 883 O O . LEU A 1 110 ? -13.027 5.678 18.182 1.00 92.00 110 LEU A O 1
ATOM 887 N N . GLU A 1 111 ? -14.008 4.281 19.642 1.00 92.44 111 GLU A N 1
ATOM 888 C CA . GLU A 1 111 ? -14.681 5.313 20.433 1.00 92.44 111 GLU A CA 1
ATOM 889 C C . GLU A 1 111 ? -13.698 6.290 21.074 1.00 92.44 111 GLU A C 1
ATOM 891 O O . GLU A 1 111 ? -13.946 7.497 21.064 1.00 92.44 111 GLU A O 1
ATOM 896 N N . ARG A 1 112 ? -12.579 5.779 21.592 1.00 92.00 112 ARG A N 1
ATOM 897 C CA . ARG A 1 112 ? -11.561 6.582 22.270 1.00 92.00 112 ARG A CA 1
ATOM 898 C C . ARG A 1 112 ? -10.698 7.388 21.299 1.00 92.00 112 ARG A C 1
ATOM 900 O O . ARG A 1 112 ? -10.461 8.567 21.544 1.00 92.00 112 ARG A O 1
ATOM 907 N N . ASP A 1 113 ? -10.237 6.760 20.220 1.00 90.94 113 ASP A N 1
ATOM 908 C CA . ASP A 1 113 ? -9.163 7.311 19.383 1.00 90.94 113 ASP A CA 1
ATOM 909 C C . ASP A 1 113 ? -9.662 7.849 18.024 1.00 90.94 113 ASP A C 1
ATOM 911 O O . ASP A 1 113 ? -9.010 8.698 17.419 1.00 90.94 113 ASP A O 1
ATOM 915 N N . CYS A 1 114 ? -10.816 7.393 17.519 1.00 89.69 114 CYS A N 1
ATOM 916 C CA . CYS A 1 114 ? -11.235 7.642 16.129 1.00 89.69 114 CYS A CA 1
ATOM 917 C C . CYS A 1 114 ? -12.536 8.453 16.002 1.00 89.69 114 CYS A C 1
ATOM 919 O O . CYS A 1 114 ? -12.648 9.305 15.115 1.00 89.69 114 CYS A O 1
ATOM 921 N N . LEU A 1 115 ? -13.515 8.240 16.889 1.00 90.06 115 LEU A N 1
ATOM 922 C CA . LEU A 1 115 ? -14.848 8.860 16.792 1.00 90.06 115 LEU A CA 1
ATOM 923 C C . LEU A 1 115 ? -14.878 10.376 17.011 1.00 90.06 115 LEU A C 1
ATOM 925 O O . LEU A 1 115 ? -15.902 11.007 16.750 1.00 90.06 115 LEU A O 1
ATOM 929 N N . THR A 1 116 ? -13.771 10.978 17.438 1.00 88.94 116 THR A N 1
ATOM 930 C CA . THR A 1 116 ? -13.626 12.440 17.481 1.00 88.94 116 THR A CA 1
ATOM 931 C C . THR A 1 116 ? -13.705 13.063 16.086 1.00 88.94 116 THR A C 1
ATOM 933 O O . THR A 1 116 ? -14.172 14.188 15.953 1.00 88.94 116 THR A O 1
ATOM 936 N N . CYS A 1 117 ? -13.289 12.335 15.044 1.00 88.88 117 CYS A N 1
ATOM 937 C CA . CYS A 1 117 ? -13.332 12.803 13.654 1.00 88.88 117 CYS A CA 1
ATOM 938 C C . CYS A 1 117 ? -14.194 11.904 12.752 1.00 88.88 117 CYS A C 1
ATOM 940 O O . CYS A 1 117 ? -14.820 12.396 11.819 1.00 88.88 117 CYS A O 1
ATOM 942 N N . HIS A 1 118 ? -14.260 10.600 13.036 1.00 89.50 118 HIS A N 1
ATOM 943 C CA . HIS A 1 118 ? -14.971 9.596 12.238 1.00 89.50 118 HIS A CA 1
ATOM 944 C C . HIS A 1 118 ? -16.440 9.433 12.652 1.00 89.50 118 HIS A C 1
ATOM 946 O O . HIS A 1 118 ? -16.905 8.334 12.958 1.00 89.50 118 HIS A O 1
ATOM 952 N N . ARG A 1 119 ? -17.167 10.553 12.694 1.00 86.69 119 ARG A N 1
ATOM 953 C CA . ARG A 1 119 ? -18.622 10.582 12.878 1.00 86.69 119 ARG A CA 1
ATOM 954 C C . ARG A 1 119 ? -19.275 11.326 11.715 1.00 86.69 119 ARG A C 1
ATOM 956 O O . ARG A 1 119 ? -18.778 12.395 11.346 1.00 86.69 119 ARG A O 1
ATOM 963 N N . PRO A 1 120 ? -20.430 10.853 11.217 1.00 80.88 120 PRO A N 1
ATOM 964 C CA . PRO A 1 120 ? -21.116 11.476 10.085 1.00 80.88 120 PRO A CA 1
ATOM 965 C C . PRO A 1 120 ? -21.528 12.919 10.393 1.00 80.88 120 PRO A C 1
ATOM 967 O O . PRO A 1 120 ? -21.515 13.775 9.521 1.00 80.88 120 PRO A O 1
ATOM 970 N N . THR A 1 121 ? -21.801 13.228 11.663 1.00 80.25 121 THR A N 1
ATOM 971 C CA . THR A 1 121 ? -22.164 14.577 12.116 1.00 80.25 121 THR A CA 1
ATOM 972 C C . THR A 1 121 ? -21.000 15.572 12.131 1.00 80.25 121 THR A C 1
ATOM 974 O O . THR A 1 121 ? -21.240 16.762 12.303 1.00 80.25 121 THR A O 1
ATOM 977 N N . ILE A 1 122 ? -19.748 15.107 12.046 1.00 83.00 122 ILE A N 1
ATOM 978 C CA . ILE A 1 122 ? -18.549 15.958 12.131 1.00 83.00 122 ILE A CA 1
ATOM 979 C C . ILE A 1 122 ? -17.995 16.235 10.737 1.00 83.00 122 ILE A C 1
ATOM 981 O O . ILE A 1 122 ? -17.687 17.3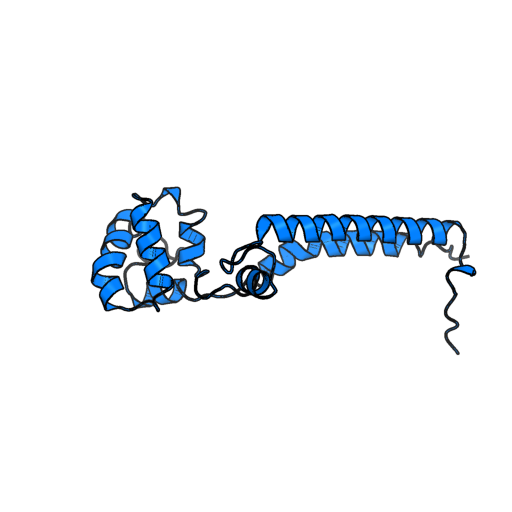82 10.417 1.00 83.00 122 ILE A O 1
ATOM 985 N N . ASN A 1 123 ? -17.858 15.197 9.910 1.00 75.38 123 ASN A N 1
ATOM 986 C CA . ASN A 1 123 ? -17.371 15.347 8.548 1.00 75.38 123 ASN A CA 1
ATOM 987 C C . ASN A 1 123 ? -17.882 14.218 7.646 1.00 75.38 123 ASN A C 1
ATOM 989 O O . ASN A 1 123 ? -17.386 13.097 7.708 1.00 75.38 123 ASN A O 1
ATOM 993 N N . GLU A 1 124 ? -18.815 14.545 6.752 1.00 77.19 124 GLU A N 1
ATOM 994 C CA . GLU A 1 124 ? -19.388 13.607 5.775 1.00 77.19 124 GLU A CA 1
ATOM 995 C C . GLU A 1 124 ? -18.373 13.106 4.730 1.00 77.19 124 GLU A C 1
ATOM 997 O O . GLU A 1 124 ? -18.602 12.096 4.072 1.00 77.19 124 GLU A O 1
ATOM 1002 N N . SER A 1 125 ? -17.235 13.790 4.557 1.00 79.62 125 SER A N 1
ATOM 1003 C CA . SER A 1 125 ? -16.193 13.387 3.597 1.00 79.62 125 SER A CA 1
ATOM 1004 C C . SER A 1 125 ? -15.248 12.306 4.138 1.00 79.62 125 SER A C 1
ATOM 1006 O O . SER A 1 125 ? -14.392 11.812 3.399 1.00 79.62 125 SER A O 1
ATOM 1008 N N . ILE A 1 126 ? -15.358 11.951 5.422 1.00 83.50 126 ILE A N 1
ATOM 1009 C CA . ILE A 1 126 ? -14.512 10.959 6.095 1.00 83.50 126 ILE A CA 1
ATOM 1010 C C . ILE A 1 126 ? -15.390 9.754 6.483 1.00 83.50 126 ILE A C 1
ATOM 1012 O O . ILE A 1 126 ? -16.548 9.950 6.837 1.00 83.50 126 ILE A O 1
ATOM 1016 N N . PRO A 1 127 ? -14.885 8.504 6.422 1.00 86.00 127 PRO A N 1
ATOM 1017 C CA . PRO A 1 127 ? -15.709 7.331 6.710 1.00 86.00 127 PRO A CA 1
ATOM 1018 C C . PRO A 1 127 ? -16.243 7.299 8.139 1.00 86.00 127 PRO A C 1
ATOM 1020 O O . PRO A 1 127 ? -15.513 7.635 9.077 1.00 86.00 127 PRO A O 1
ATOM 1023 N N . ASP A 1 128 ? -17.479 6.829 8.286 1.00 88.75 128 ASP A N 1
ATOM 1024 C CA . ASP A 1 128 ? -18.121 6.599 9.576 1.00 88.75 128 ASP A CA 1
ATOM 1025 C C . ASP A 1 128 ? -17.561 5.335 10.245 1.00 88.75 128 ASP A C 1
ATOM 1027 O O . ASP A 1 128 ? -17.470 4.280 9.623 1.00 88.75 128 ASP A O 1
ATOM 1031 N N . LEU A 1 129 ? -17.174 5.451 11.517 1.00 90.12 129 LEU A N 1
ATOM 1032 C CA . LEU A 1 129 ? -16.705 4.332 12.343 1.00 90.12 129 LEU A CA 1
ATOM 1033 C C . LEU A 1 129 ? -17.586 4.118 13.586 1.00 90.12 129 LEU A C 1
ATOM 1035 O O . LEU A 1 129 ? -17.191 3.416 14.514 1.00 90.12 129 LEU A O 1
ATOM 1039 N N . SER A 1 130 ? -18.754 4.765 13.647 1.00 86.88 130 SER A N 1
ATOM 1040 C CA . SER A 1 130 ? -19.630 4.791 14.826 1.00 86.88 130 SER A CA 1
ATOM 1041 C C . SER A 1 130 ? -20.419 3.506 15.053 1.00 86.88 130 SER A C 1
ATOM 1043 O O . SER A 1 130 ? -20.902 3.269 16.160 1.00 86.88 130 SER A O 1
ATOM 1045 N N . ASN A 1 131 ? -20.561 2.673 14.026 1.00 88.50 131 ASN A N 1
ATOM 1046 C CA . ASN A 1 131 ? -21.327 1.439 14.080 1.00 88.50 131 ASN A CA 1
ATOM 1047 C C . ASN A 1 131 ? -20.629 0.331 13.285 1.00 88.50 131 ASN A C 1
ATOM 1049 O O . ASN A 1 131 ? -19.807 0.590 12.409 1.00 88.50 131 ASN A O 1
ATOM 1053 N N . PHE A 1 132 ? -20.965 -0.914 13.617 1.00 88.19 132 PHE A N 1
ATOM 1054 C CA . PHE A 1 132 ? -20.311 -2.094 13.057 1.00 88.19 132 PHE A CA 1
ATOM 1055 C C . PHE A 1 132 ? -20.436 -2.187 11.531 1.00 88.19 132 PHE A C 1
ATOM 1057 O O . PHE A 1 132 ? -19.458 -2.501 10.861 1.00 88.19 132 PHE A O 1
ATOM 1064 N N . GLU A 1 133 ? -21.609 -1.871 10.984 1.00 86.75 133 GLU A N 1
ATOM 1065 C CA . GLU A 1 133 ? -21.880 -1.949 9.546 1.00 86.75 133 GLU A CA 1
ATOM 1066 C C . GLU A 1 133 ? -21.013 -0.954 8.759 1.00 86.75 133 GLU A C 1
ATOM 1068 O O . GLU A 1 133 ? -20.315 -1.346 7.827 1.00 86.75 133 GLU A O 1
ATOM 1073 N N . ALA A 1 134 ? -20.939 0.299 9.213 1.00 86.19 134 ALA A N 1
ATOM 1074 C CA . ALA A 1 134 ? -20.076 1.318 8.617 1.00 86.19 134 ALA A CA 1
ATOM 1075 C C . ALA A 1 134 ? -18.578 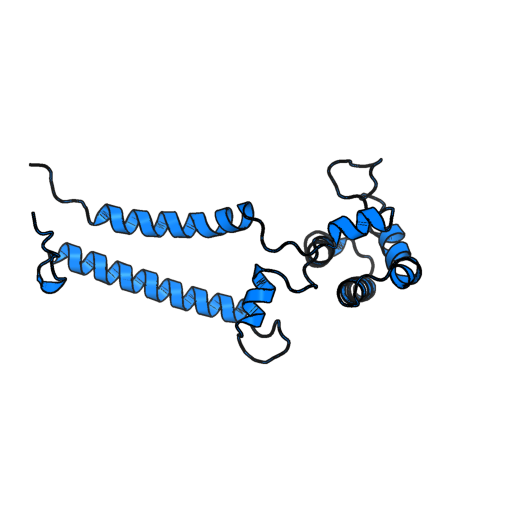0.983 8.749 1.00 86.19 134 ALA A C 1
ATOM 1077 O O . ALA A 1 134 ? -17.790 1.211 7.828 1.00 86.19 134 ALA A O 1
ATOM 1078 N N . VAL A 1 135 ? -18.167 0.384 9.875 1.00 88.44 135 VAL A N 1
ATOM 1079 C CA . VAL A 1 135 ? -16.789 -0.100 10.040 1.00 88.44 135 VAL A CA 1
ATOM 1080 C C . VAL A 1 135 ? -16.493 -1.221 9.045 1.00 88.44 135 VAL A C 1
ATOM 1082 O O . VAL A 1 135 ? -15.420 -1.215 8.439 1.00 88.44 135 VAL A O 1
ATOM 1085 N N . LEU A 1 136 ? -17.424 -2.156 8.828 1.00 86.75 136 LEU A N 1
ATOM 1086 C CA . LEU A 1 136 ? -17.239 -3.244 7.869 1.00 86.75 136 LEU A CA 1
ATOM 1087 C C . LEU A 1 136 ? -16.982 -2.728 6.448 1.00 86.75 136 LEU A C 1
ATOM 1089 O O . LEU A 1 136 ? -16.064 -3.238 5.804 1.00 86.75 136 LEU A O 1
ATOM 1093 N N . GLU A 1 137 ? -17.658 -1.665 6.004 1.00 83.44 137 GLU A N 1
ATOM 1094 C CA . GLU A 1 137 ? -17.421 -1.063 4.681 1.00 83.44 137 GLU A CA 1
ATOM 1095 C C . GLU A 1 137 ? -15.963 -0.624 4.471 1.00 83.44 137 GLU A C 1
ATOM 1097 O O . GLU A 1 137 ? -15.402 -0.758 3.382 1.00 83.44 137 GLU A O 1
ATOM 1102 N N . VAL A 1 138 ? -15.303 -0.116 5.517 1.00 82.69 138 VAL A N 1
ATOM 1103 C CA . VAL A 1 138 ? -13.880 0.262 5.447 1.00 82.69 138 VAL A CA 1
ATOM 1104 C C . VAL A 1 138 ? -12.932 -0.883 5.783 1.00 82.69 138 VAL A C 1
ATOM 1106 O O . VAL A 1 138 ? -11.711 -0.740 5.660 1.00 82.69 138 VAL A O 1
ATOM 1109 N N . THR A 1 139 ? -13.463 -2.027 6.204 1.00 80.81 139 THR A N 1
ATOM 1110 C CA . THR A 1 139 ? -12.665 -3.235 6.391 1.00 80.81 139 THR A CA 1
ATOM 1111 C C . THR A 1 139 ? -12.520 -4.062 5.112 1.00 80.81 139 THR A C 1
ATOM 1113 O O . THR A 1 139 ? -11.727 -5.005 5.097 1.00 80.81 139 THR A O 1
ATOM 1116 N N . ASP A 1 140 ? -13.269 -3.766 4.051 1.00 70.94 140 ASP A N 1
ATOM 1117 C CA . ASP A 1 140 ? -13.175 -4.533 2.812 1.00 70.94 140 ASP A CA 1
ATOM 1118 C C . ASP A 1 140 ? -11.846 -4.279 2.095 1.00 70.94 140 ASP A C 1
ATOM 1120 O O . ASP A 1 140 ? -11.416 -3.142 1.867 1.00 70.94 140 ASP A O 1
ATOM 1124 N N . ALA A 1 141 ? -11.150 -5.378 1.800 1.00 61.03 141 ALA A N 1
ATOM 1125 C CA . ALA A 1 141 ? -9.864 -5.378 1.126 1.00 61.03 141 ALA A CA 1
ATOM 1126 C C . ALA A 1 141 ? -10.107 -5.218 -0.377 1.00 61.03 141 ALA A C 1
ATOM 1128 O O . ALA A 1 141 ? -10.332 -6.184 -1.100 1.00 61.03 141 ALA A O 1
ATOM 1129 N N . ASN A 1 142 ? -10.082 -3.975 -0.846 1.00 57.41 142 ASN A N 1
ATOM 1130 C CA . ASN A 1 142 ? -9.992 -3.687 -2.268 1.00 57.41 142 ASN A CA 1
ATOM 1131 C C . ASN A 1 142 ? -8.510 -3.491 -2.600 1.00 57.41 142 ASN A C 1
ATOM 1133 O O . ASN A 1 142 ? -7.855 -2.643 -1.990 1.00 57.41 142 ASN A O 1
ATOM 1137 N N . GLY A 1 143 ? -7.982 -4.279 -3.543 1.00 59.94 143 GLY A N 1
ATOM 1138 C CA . GLY A 1 143 ? -6.612 -4.132 -4.045 1.00 59.94 143 GLY A CA 1
ATOM 1139 C C . GLY A 1 143 ? -6.314 -2.720 -4.570 1.00 59.94 143 GLY A C 1
ATOM 1140 O O . GLY A 1 143 ? -7.173 -1.833 -4.581 1.00 59.94 143 GLY A O 1
ATOM 1141 N N . ALA A 1 144 ? -5.080 -2.484 -5.020 1.00 63.78 144 ALA A N 1
ATOM 1142 C CA . ALA A 1 144 ? -4.655 -1.156 -5.462 1.00 63.78 144 ALA A CA 1
ATOM 1143 C C . ALA A 1 144 ? -5.637 -0.541 -6.482 1.00 63.78 144 ALA A C 1
ATOM 1145 O O . ALA A 1 144 ? -5.933 -1.125 -7.524 1.00 63.78 144 ALA A O 1
ATOM 1146 N N . SER A 1 145 ? -6.143 0.661 -6.184 1.00 62.72 145 SER A N 1
ATOM 1147 C CA . SER A 1 145 ? -7.134 1.316 -7.045 1.00 62.72 145 SER A CA 1
ATOM 1148 C C . SER A 1 145 ? -6.567 1.619 -8.440 1.00 62.72 145 SER A C 1
ATOM 1150 O O . SER A 1 145 ? -5.394 1.976 -8.583 1.00 62.72 145 SER A O 1
ATOM 1152 N N . LEU A 1 146 ? -7.409 1.553 -9.478 1.00 67.94 146 LEU A N 1
ATOM 1153 C CA . LEU A 1 146 ? -7.009 1.878 -10.854 1.00 67.94 146 LEU A CA 1
ATOM 1154 C C . LEU A 1 146 ? -6.328 3.261 -10.973 1.00 67.94 146 LEU A C 1
ATOM 1156 O O . LEU A 1 146 ? -5.278 3.339 -11.612 1.00 67.94 146 LEU A O 1
ATOM 1160 N N . PRO A 1 147 ? -6.817 4.342 -10.326 1.00 69.12 147 PRO A N 1
ATOM 1161 C CA . PRO A 1 147 ? -6.120 5.628 -10.341 1.00 69.12 147 PRO A CA 1
ATOM 1162 C C . PRO A 1 147 ? -4.718 5.573 -9.720 1.00 69.12 147 PRO A C 1
ATOM 1164 O O . PRO A 1 147 ? -3.802 6.219 -10.228 1.00 69.12 147 PRO A O 1
ATOM 1167 N N . ALA A 1 148 ? -4.519 4.789 -8.653 1.00 67.62 148 ALA A N 1
ATOM 1168 C CA . ALA A 1 148 ? -3.200 4.596 -8.052 1.00 67.62 148 ALA A CA 1
ATOM 1169 C C . ALA A 1 148 ? -2.252 3.853 -9.007 1.00 67.62 148 ALA A C 1
ATOM 1171 O O . ALA A 1 148 ? -1.109 4.276 -9.188 1.00 67.62 148 ALA A O 1
ATOM 1172 N N . LEU A 1 149 ? -2.743 2.812 -9.686 1.00 73.25 149 LEU A N 1
ATOM 1173 C CA . LEU A 1 149 ? -1.976 2.075 -10.695 1.00 73.25 149 LEU A CA 1
ATOM 1174 C C . LEU A 1 149 ? -1.589 2.966 -11.883 1.00 73.25 149 LEU A C 1
ATOM 1176 O O . LEU A 1 149 ? -0.433 2.952 -12.310 1.00 73.25 149 LEU A O 1
ATOM 1180 N N . VAL A 1 150 ? -2.507 3.802 -12.376 1.00 75.25 150 VAL A N 1
ATOM 1181 C CA . VAL A 1 150 ? -2.231 4.787 -13.438 1.00 75.25 150 VAL A CA 1
ATOM 1182 C C . VAL A 1 150 ? -1.192 5.817 -12.973 1.00 75.25 150 VAL A C 1
ATOM 1184 O O . VAL A 1 150 ? -0.255 6.135 -13.710 1.00 75.25 150 VAL A O 1
ATOM 1187 N N . LYS A 1 151 ? -1.291 6.301 -11.727 1.00 74.12 151 LYS A N 1
ATOM 1188 C CA . LYS A 1 151 ? -0.331 7.253 -11.147 1.00 74.12 151 LYS A CA 1
ATOM 1189 C C . LYS A 1 151 ? 1.083 6.672 -11.025 1.00 74.12 151 LYS A C 1
ATOM 1191 O O . LYS A 1 151 ? 2.040 7.412 -11.193 1.00 74.12 151 LYS A O 1
ATOM 1196 N N . VAL A 1 152 ? 1.253 5.382 -10.772 1.00 73.31 152 VAL A N 1
ATOM 1197 C CA . VAL A 1 152 ? 2.599 4.780 -10.748 1.00 73.31 152 VAL A CA 1
ATOM 1198 C C . VAL A 1 152 ? 3.082 4.469 -12.170 1.00 73.31 152 VAL A C 1
ATOM 1200 O O . VAL A 1 152 ? 4.231 4.733 -12.511 1.00 73.31 152 VAL A O 1
ATOM 1203 N N . SER A 1 153 ? 2.190 3.987 -13.039 1.00 77.12 153 SER A N 1
ATOM 1204 C CA . SER A 1 153 ? 2.552 3.511 -14.382 1.00 77.12 153 SER A CA 1
ATOM 1205 C C . SER A 1 153 ? 2.887 4.629 -15.375 1.00 77.12 153 SER A C 1
ATOM 1207 O O . SER A 1 153 ? 3.731 4.428 -16.249 1.00 77.12 153 SER A O 1
ATOM 1209 N N . HIS A 1 154 ? 2.259 5.811 -15.267 1.00 75.44 154 HIS A N 1
ATOM 1210 C CA . HIS A 1 154 ? 2.431 6.869 -16.275 1.00 75.44 154 HIS A CA 1
ATOM 1211 C C . HIS A 1 154 ? 3.886 7.343 -16.405 1.00 75.44 154 HIS A C 1
ATOM 1213 O O . HIS A 1 154 ? 4.343 7.577 -17.520 1.00 75.44 154 HIS A O 1
ATOM 1219 N N . ILE A 1 155 ? 4.638 7.415 -15.300 1.00 74.88 155 ILE A N 1
ATOM 1220 C CA . ILE A 1 155 ? 6.045 7.851 -15.297 1.00 74.88 155 ILE A CA 1
ATOM 1221 C C . ILE A 1 155 ? 6.900 6.928 -16.181 1.00 74.88 155 ILE A C 1
ATOM 1223 O O . ILE A 1 155 ? 7.750 7.394 -16.939 1.00 74.88 155 ILE A O 1
ATOM 1227 N N . HIS A 1 156 ? 6.630 5.622 -16.139 1.00 72.44 156 HIS A N 1
ATOM 1228 C CA . HIS A 1 156 ? 7.350 4.627 -16.930 1.00 72.44 156 HIS A CA 1
ATOM 1229 C C . HIS A 1 156 ? 6.943 4.649 -18.410 1.00 72.44 156 HIS A C 1
ATOM 1231 O O . HIS A 1 156 ? 7.811 4.554 -19.276 1.00 72.44 156 HIS A O 1
ATOM 1237 N N . LEU A 1 157 ? 5.652 4.842 -18.716 1.00 68.62 157 LEU A N 1
ATOM 1238 C CA . LEU A 1 157 ? 5.180 4.929 -20.105 1.00 68.62 157 LEU A CA 1
ATOM 1239 C C . LEU A 1 157 ? 5.756 6.142 -20.850 1.00 68.62 157 LEU A C 1
ATOM 1241 O O . LEU A 1 157 ? 6.153 6.008 -22.007 1.00 68.62 157 LEU A O 1
ATOM 1245 N N . PHE A 1 158 ? 5.844 7.308 -20.201 1.00 65.56 158 PHE A N 1
ATOM 1246 C CA . PHE A 1 158 ? 6.438 8.498 -20.820 1.00 65.56 158 PHE A CA 1
ATOM 1247 C C . PHE A 1 158 ? 7.923 8.292 -21.156 1.00 65.56 158 PHE A C 1
ATOM 1249 O O . PHE A 1 158 ? 8.357 8.666 -22.245 1.00 65.56 158 PHE A O 1
ATOM 1256 N N . GLY A 1 159 ? 8.692 7.662 -20.262 1.00 66.50 159 GLY A N 1
ATOM 1257 C CA . GLY A 1 159 ? 10.115 7.389 -20.492 1.00 66.50 159 GLY A CA 1
ATOM 1258 C C . GLY A 1 159 ? 10.374 6.447 -21.673 1.00 66.50 159 GLY A C 1
ATOM 1259 O O . GLY A 1 159 ? 11.295 6.682 -22.454 1.00 66.50 159 GLY A O 1
ATOM 1260 N N . ILE A 1 160 ? 9.535 5.420 -21.845 1.00 70.38 160 ILE A N 1
ATOM 1261 C CA . ILE A 1 160 ? 9.653 4.453 -22.948 1.00 70.38 160 ILE A CA 1
ATOM 1262 C C . ILE A 1 160 ? 9.279 5.104 -24.291 1.00 70.38 160 ILE A C 1
ATOM 1264 O O . ILE A 1 160 ? 10.014 4.963 -25.266 1.00 70.38 160 ILE A O 1
ATOM 1268 N N . ALA A 1 161 ? 8.200 5.893 -24.333 1.00 64.25 161 ALA A N 1
ATOM 1269 C CA . ALA A 1 161 ? 7.741 6.556 -25.558 1.00 64.25 161 ALA A CA 1
ATOM 1270 C C . ALA A 1 161 ? 8.743 7.592 -26.111 1.00 64.25 161 ALA A C 1
ATOM 1272 O O . ALA A 1 161 ? 8.883 7.738 -27.327 1.00 64.25 161 ALA A O 1
ATOM 1273 N N . PHE A 1 162 ? 9.466 8.306 -25.240 1.00 60.25 162 PHE A N 1
ATOM 1274 C CA . PHE A 1 162 ? 10.490 9.268 -25.668 1.00 60.25 162 PHE A CA 1
ATOM 1275 C C . PHE A 1 162 ? 11.696 8.599 -26.342 1.00 60.25 162 PHE A C 1
ATOM 1277 O O . PHE A 1 162 ? 12.236 9.155 -27.298 1.00 60.25 162 PHE A O 1
ATOM 1284 N N . ALA A 1 163 ? 12.101 7.411 -25.884 1.00 58.84 163 ALA A N 1
ATOM 1285 C CA . ALA A 1 163 ? 13.203 6.669 -26.492 1.00 58.84 163 ALA A CA 1
ATOM 1286 C C . ALA A 1 163 ? 12.852 6.165 -27.904 1.00 58.84 163 ALA A C 1
ATOM 1288 O O . ALA A 1 163 ? 13.682 6.230 -28.808 1.00 58.84 163 ALA A O 1
ATOM 1289 N N . GLU A 1 164 ? 11.607 5.735 -28.113 1.00 57.53 164 GLU A N 1
ATOM 1290 C CA . GLU A 1 164 ? 11.136 5.198 -29.395 1.00 57.53 164 GLU A CA 1
ATOM 1291 C C . GLU A 1 164 ? 10.910 6.303 -30.448 1.00 57.53 164 GLU A C 1
ATOM 1293 O O . GLU A 1 164 ? 11.190 6.119 -31.633 1.00 57.53 164 GLU A O 1
ATOM 1298 N N . ASN A 1 165 ? 10.490 7.503 -30.024 1.00 50.91 165 ASN A N 1
ATOM 1299 C CA . ASN A 1 165 ? 10.289 8.641 -30.929 1.00 50.91 165 ASN A CA 1
ATOM 1300 C C . ASN A 1 165 ? 11.613 9.225 -31.475 1.00 50.91 165 ASN A C 1
ATOM 1302 O O . ASN A 1 165 ? 11.651 9.754 -32.584 1.00 50.91 165 ASN A O 1
ATOM 1306 N N . LEU A 1 166 ? 12.728 9.082 -30.748 1.00 52.78 166 LEU A N 1
ATOM 1307 C CA . LEU A 1 166 ? 14.054 9.519 -31.215 1.00 52.78 166 LEU A CA 1
ATOM 1308 C C . LEU A 1 166 ? 14.643 8.616 -32.317 1.00 52.78 166 LEU A C 1
ATOM 1310 O O . LEU A 1 166 ? 15.513 9.063 -33.062 1.00 52.78 166 LEU A O 1
ATOM 1314 N N . GLY A 1 167 ? 14.155 7.378 -32.460 1.00 50.97 167 GLY A N 1
ATOM 1315 C CA . GLY A 1 167 ? 14.572 6.45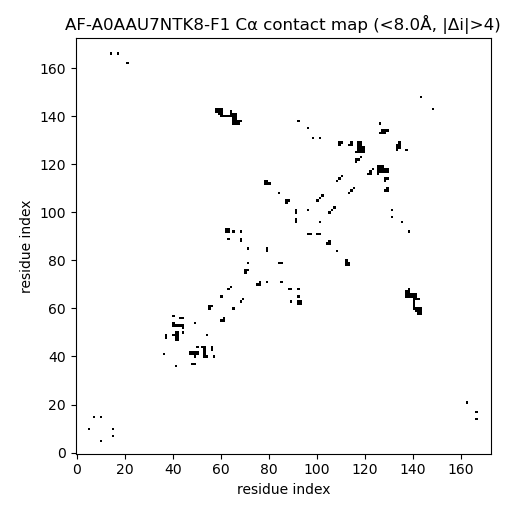1 -33.520 1.00 50.97 167 GLY A CA 1
ATOM 1316 C C . GLY A 1 167 ? 13.926 6.718 -34.887 1.00 50.97 167 GLY A C 1
ATOM 1317 O O . GLY A 1 167 ? 14.465 6.307 -35.909 1.00 50.97 167 GLY A O 1
ATOM 1318 N N . ASN A 1 168 ? 12.808 7.455 -34.937 1.00 51.53 168 ASN A N 1
ATOM 1319 C CA . ASN A 1 168 ? 12.048 7.713 -36.172 1.00 51.53 168 ASN A CA 1
ATOM 1320 C C . ASN A 1 168 ? 12.475 8.986 -36.928 1.00 51.53 168 ASN A C 1
ATOM 1322 O O . ASN A 1 168 ? 11.798 9.419 -37.862 1.00 51.53 168 ASN A O 1
ATOM 1326 N N . GLY A 1 169 ? 13.615 9.580 -36.569 1.00 48.66 169 GLY A N 1
ATOM 1327 C CA . GLY A 1 169 ? 14.206 10.726 -37.260 1.00 48.66 169 GLY A CA 1
ATOM 1328 C C . GLY A 1 169 ? 14.879 10.367 -38.590 1.00 48.66 169 GLY A C 1
ATOM 1329 O O . GLY A 1 169 ? 16.059 10.652 -38.767 1.00 48.66 169 GLY A O 1
ATOM 1330 N N . ALA A 1 170 ? 14.160 9.756 -39.535 1.00 44.25 170 ALA A N 1
ATOM 1331 C CA . ALA A 1 170 ? 14.575 9.736 -40.939 1.00 44.25 170 ALA A CA 1
ATOM 1332 C C . ALA A 1 170 ? 13.956 10.954 -41.659 1.00 44.25 170 ALA A C 1
ATOM 1334 O O . ALA A 1 170 ? 12.751 11.182 -41.524 1.00 44.25 170 ALA A O 1
ATOM 1335 N N . PRO A 1 171 ? 14.736 11.760 -42.404 1.00 44.66 171 PRO A N 1
ATOM 1336 C CA . PRO A 1 171 ? 14.251 13.010 -42.980 1.00 44.66 171 PRO A CA 1
ATOM 1337 C C . PRO A 1 171 ? 13.170 12.761 -44.037 1.00 44.66 171 PRO A C 1
ATOM 1339 O O . PRO A 1 171 ? 13.332 11.947 -44.949 1.00 44.66 171 PRO A O 1
ATOM 1342 N N . ALA A 1 172 ? 12.070 13.506 -43.941 1.00 42.78 172 ALA A N 1
ATOM 1343 C CA . ALA A 1 172 ? 11.182 13.699 -45.072 1.00 42.78 172 ALA A CA 1
ATOM 1344 C C . ALA A 1 172 ? 11.862 14.653 -46.069 1.00 42.78 172 ALA A C 1
ATOM 1346 O O . ALA A 1 172 ? 11.902 15.858 -45.829 1.00 42.78 172 ALA A O 1
ATOM 1347 N N . LYS A 1 173 ? 12.288 14.065 -47.196 1.00 33.19 173 LYS A N 1
ATOM 1348 C CA . LYS A 1 173 ? 12.894 14.652 -48.409 1.00 33.19 173 LYS A CA 1
ATOM 1349 C C . LYS A 1 173 ? 14.399 14.892 -48.385 1.00 33.19 173 LYS A C 1
ATOM 1351 O O . LYS A 1 173 ? 14.898 15.578 -47.473 1.00 33.19 173 LYS A O 1
#

Solvent-accessible surface area (backbone atoms only — not comparable to full-atom values): 10091 Å² total; per-residue (Å²): 136,84,86,76,81,79,53,85,88,72,55,56,73,67,54,51,51,50,54,51,52,48,52,51,50,53,50,51,51,49,53,51,49,52,50,48,48,42,77,76,36,40,42,68,76,76,50,96,50,72,53,72,63,20,52,42,35,73,45,50,35,41,76,61,42,8,55,49,46,50,34,56,73,47,92,44,36,85,55,48,92,42,75,67,57,54,52,52,50,53,47,40,50,61,73,68,59,52,67,68,58,33,64,72,58,41,46,63,50,39,60,72,52,40,45,88,57,21,29,62,92,75,32,76,91,46,71,42,54,83,46,71,69,50,38,49,68,39,46,50,51,66,37,72,50,69,70,58,54,50,67,62,48,49,66,57,54,56,59,54,54,55,60,59,58,66,70,65,75,67,80,89,126

Secondary structure (DSSP, 8-state):
----PPPTTSS-HHHHHHHHHHHHHHHHHHHHHHHHHHHHHTTSSSSSS--HHHHHIIIII-TT--HHHHHHTTTTGGG-S-HHHHHHHHHHHHTT--HHHIIIIIHHHHHHHTTTT-STTT-TTS---SSHHHHHHHH----S-HHHHHHHHHHHHHHHHHHHHGGG-----

Mean predicted aligned error: 13.81 Å

Foldseek 3Di:
DDPDDQDLVRDDPVLVVLVVVLCVVVVVVVVVVVVCCFVVQACPVVDGGDDPVSVCCQFQNDLQPFLVNVCCVPVLVVLQPDPVLNVLVSVCSVVPVDVVCCVVRVQVRCVPRPQVCQPCVRDVVHFHPNDSVSVVVRSDRGGDDPVNVCVVCVVVVVVSVVSVVVSPPDDDD

Organism: NCBI:txid3067653

Sequence (173 aa):
MATRYRRFRDISTSERILDSLFLLTIGLGYLFALTHLYFTHSSRDGQPGLSVDDVMIAYYGSHDHSRLGAAINGPMEPNLSSKADKLVILKWLQDGKNEEEYRQKIQPILERDCLTCHRPTINESIPDLSNFEAVLEVTDANGASLPALVKVSHIHLFGIAFAENLGNGAPAK